Protein AF-A0A2S5KJU8-F1 (afdb_monomer_lite)

Secondary structure (DSSP, 8-state):
-----------TT----HHHHHHHHHHHT--HHHHHHHHHHS---TT-EEEEEEEEEETTEEEEEEEEEEETTTTEEGGGGSTTTT-GGGGT--HHHHHH-HHHHHHHHHHHHHHHHHHHHTS----SHHHHHHHHHTTT--SHHHHHHHHHHHHHHHHHHHHHHHHHHHT-

Foldseek 3Di:
DPPPPQPFDQDPVGDGPDDLLVVLCVVLVPDSLLLQLLLLLDPFAAQAWAFDWDWDDDPPDIDIDGPWTQAGSNRQTCCCCDPNHVNCVVVVDDRNCCRHPVSSVSSVLSVLQSVQLVVLVVPDDCPDPLVVLLSSLSSVPPPVVSSSVSSVSSVVSSVVVVVVSVVVVVVD

Organism: NCBI:txid2083153

pLDDT: mean 88.09, std 17.13, range [24.09, 98.44]

Radius of gyration: 17.27 Å; chains: 1; bounding box: 44×36×62 Å

Structure (mmCIF, N/CA/C/O backbone):
data_AF-A0A2S5KJU8-F1
#
_entry.id   AF-A0A2S5KJU8-F1
#
loop_
_atom_site.group_PDB
_atom_site.id
_atom_site.type_symbol
_atom_site.label_atom_id
_atom_site.label_alt_id
_atom_site.label_comp_id
_atom_site.label_asym_id
_atom_site.label_entity_id
_atom_site.label_seq_id
_atom_site.pdbx_PDB_ins_code
_atom_site.Cartn_x
_atom_site.Cartn_y
_atom_site.Cartn_z
_atom_site.occupancy
_atom_site.B_iso_or_equiv
_atom_site.auth_seq_id
_atom_site.auth_comp_id
_atom_site.auth_asym_id
_atom_site.auth_atom_id
_atom_site.pdbx_PDB_model_num
ATOM 1 N N . MET A 1 1 ? 4.448 -5.017 -30.722 1.00 31.69 1 MET A N 1
ATOM 2 C CA . MET A 1 1 ? 4.577 -5.705 -29.422 1.00 31.69 1 MET A CA 1
ATOM 3 C C . MET A 1 1 ? 5.987 -5.459 -28.935 1.00 31.69 1 MET A C 1
ATOM 5 O O . MET A 1 1 ? 6.912 -5.898 -29.599 1.00 31.69 1 MET A O 1
ATOM 9 N N . ILE A 1 2 ? 6.156 -4.658 -27.884 1.00 26.78 2 ILE A N 1
ATOM 10 C CA . ILE A 1 2 ? 7.454 -4.517 -27.220 1.00 26.78 2 ILE A CA 1
ATOM 11 C C . ILE A 1 2 ? 7.467 -5.603 -26.149 1.00 26.78 2 ILE A C 1
ATOM 13 O O . ILE A 1 2 ? 6.743 -5.489 -25.161 1.00 26.78 2 ILE A O 1
ATOM 17 N N . ASP A 1 3 ? 8.220 -6.674 -26.391 1.00 24.09 3 ASP A N 1
ATOM 18 C CA . ASP A 1 3 ? 8.529 -7.664 -25.363 1.00 24.09 3 ASP A CA 1
ATOM 19 C C . ASP A 1 3 ? 9.445 -6.999 -24.341 1.00 24.09 3 ASP A C 1
ATOM 21 O O . ASP A 1 3 ? 10.653 -6.853 -24.540 1.00 24.09 3 ASP A O 1
ATOM 25 N N . PHE A 1 4 ? 8.860 -6.562 -23.231 1.00 35.53 4 PHE A N 1
ATOM 26 C CA . PHE A 1 4 ? 9.638 -6.233 -22.054 1.00 35.53 4 PHE A CA 1
ATOM 27 C C . PHE A 1 4 ? 10.110 -7.543 -21.422 1.00 35.53 4 PHE A C 1
ATOM 29 O O . PHE A 1 4 ? 9.440 -8.127 -20.571 1.00 35.53 4 PHE A O 1
ATOM 36 N N . TYR A 1 5 ? 11.270 -8.020 -21.870 1.00 34.97 5 TYR A N 1
ATOM 37 C CA . TYR A 1 5 ? 11.972 -9.144 -21.262 1.00 34.97 5 TYR A CA 1
ATOM 38 C C . TYR A 1 5 ? 12.521 -8.704 -19.898 1.00 34.97 5 TYR A C 1
ATOM 40 O O . TYR A 1 5 ? 13.698 -8.370 -19.754 1.00 34.97 5 TYR A O 1
ATOM 48 N N . TYR A 1 6 ? 11.650 -8.639 -18.892 1.00 44.72 6 TYR A N 1
ATOM 49 C CA . TYR A 1 6 ? 12.055 -8.415 -17.513 1.00 44.72 6 TYR A CA 1
ATOM 50 C C . TYR A 1 6 ? 12.689 -9.713 -16.996 1.00 44.72 6 TYR A C 1
ATOM 52 O O . TYR A 1 6 ? 12.008 -10.739 -16.942 1.00 44.72 6 TYR A O 1
ATOM 60 N N . PRO A 1 7 ? 13.993 -9.724 -16.653 1.00 42.88 7 PRO A N 1
ATOM 61 C CA . PRO A 1 7 ? 14.603 -10.873 -15.997 1.00 42.88 7 PRO A CA 1
ATOM 62 C C . PRO A 1 7 ? 13.777 -11.194 -14.752 1.00 42.88 7 PRO A C 1
ATOM 64 O O . PRO A 1 7 ? 13.509 -10.274 -13.983 1.00 42.88 7 PRO A O 1
ATOM 67 N N . ALA A 1 8 ? 13.372 -12.459 -14.606 1.00 44.22 8 ALA A N 1
ATOM 68 C CA . ALA A 1 8 ? 12.554 -12.980 -13.513 1.00 44.22 8 ALA A CA 1
ATOM 69 C C . ALA A 1 8 ? 12.754 -12.196 -12.204 1.00 44.22 8 ALA A C 1
ATOM 71 O O . ALA A 1 8 ? 13.876 -12.041 -11.710 1.00 44.22 8 ALA A O 1
ATOM 72 N N . TYR A 1 9 ? 11.659 -11.630 -11.697 1.00 48.41 9 TYR A N 1
ATOM 73 C CA . TYR A 1 9 ? 11.649 -10.798 -10.502 1.00 48.41 9 TYR A CA 1
ATOM 74 C C . TYR A 1 9 ? 11.892 -11.677 -9.273 1.00 48.41 9 TYR A C 1
ATOM 76 O O . TYR A 1 9 ? 10.960 -12.159 -8.640 1.00 48.41 9 TYR A O 1
ATOM 84 N N . PHE A 1 10 ? 13.162 -11.912 -8.954 1.00 42.72 10 PHE A N 1
ATOM 85 C CA . PHE A 1 10 ? 13.557 -12.639 -7.755 1.00 42.72 10 PHE A CA 1
ATOM 86 C C . PHE A 1 10 ? 13.532 -11.706 -6.539 1.00 42.72 10 PHE A C 1
ATOM 88 O O . PHE A 1 10 ? 14.211 -10.673 -6.513 1.00 42.72 10 PHE A O 1
ATOM 95 N N . ASP A 1 11 ? 12.781 -12.086 -5.505 1.00 48.31 11 ASP A N 1
ATOM 96 C CA . ASP A 1 11 ? 13.007 -11.562 -4.161 1.00 48.31 11 ASP A CA 1
ATOM 97 C C . ASP A 1 11 ? 14.253 -12.218 -3.524 1.00 48.31 11 ASP A C 1
ATOM 99 O O . ASP A 1 11 ? 14.886 -13.113 -4.088 1.00 48.31 11 ASP A O 1
ATOM 103 N N . ASN A 1 12 ? 14.625 -11.769 -2.322 1.00 43.09 12 ASN A N 1
ATOM 104 C CA . ASN A 1 12 ? 15.751 -12.321 -1.555 1.00 43.09 12 ASN A CA 1
ATOM 105 C C . ASN A 1 12 ? 15.556 -13.798 -1.118 1.00 43.09 12 ASN A C 1
ATOM 107 O O . ASN A 1 12 ? 16.435 -14.332 -0.444 1.00 43.09 12 ASN A O 1
ATOM 111 N N . ALA A 1 13 ? 14.433 -14.437 -1.462 1.00 42.78 13 ALA A N 1
ATOM 112 C CA . ALA A 1 13 ? 14.087 -15.826 -1.166 1.00 42.78 13 ALA A CA 1
ATOM 113 C C . ALA A 1 13 ? 13.936 -16.704 -2.431 1.00 42.78 13 ALA A C 1
ATOM 115 O O . ALA A 1 13 ? 13.634 -17.889 -2.308 1.00 42.78 13 ALA A O 1
ATOM 116 N N . GLY A 1 14 ? 14.185 -16.173 -3.636 1.00 36.38 14 GLY A N 1
ATOM 117 C CA . GLY A 1 14 ? 14.294 -16.977 -4.860 1.00 36.38 14 GLY A CA 1
ATOM 118 C C . GLY A 1 14 ? 12.982 -17.573 -5.385 1.00 36.38 14 GLY A C 1
ATOM 119 O O . GLY A 1 14 ? 13.028 -18.575 -6.096 1.00 36.38 14 GLY A O 1
ATOM 120 N N . VAL A 1 15 ? 11.820 -16.988 -5.068 1.00 46.44 15 VAL A N 1
ATOM 121 C CA . VAL A 1 15 ? 10.521 -17.485 -5.565 1.00 46.44 15 VAL A CA 1
ATOM 122 C C . VAL A 1 15 ? 10.095 -16.732 -6.841 1.00 46.44 15 VAL A C 1
ATOM 124 O O . VAL A 1 15 ? 10.096 -15.501 -6.821 1.00 46.44 15 VAL A O 1
ATOM 127 N N . PRO A 1 16 ? 9.704 -17.418 -7.936 1.00 48.56 16 PRO A N 1
ATOM 128 C CA . PRO A 1 16 ? 9.252 -16.768 -9.169 1.00 48.56 16 PRO A CA 1
ATOM 129 C C . PRO A 1 16 ? 7.850 -16.146 -9.009 1.00 48.56 16 PRO A C 1
ATOM 131 O O . PRO A 1 16 ? 6.894 -16.829 -8.638 1.00 48.56 16 PRO A O 1
ATOM 134 N N . PHE A 1 17 ? 7.721 -14.854 -9.321 1.00 59.47 17 PHE A N 1
ATOM 135 C CA . PHE A 1 17 ? 6.493 -14.033 -9.278 1.00 59.47 17 PHE A CA 1
ATOM 136 C C . PHE A 1 17 ? 5.652 -14.112 -10.573 1.00 59.47 17 PHE A C 1
ATOM 138 O O . PHE A 1 17 ? 4.725 -13.332 -10.798 1.00 59.47 17 PHE A O 1
ATOM 145 N N . ASP A 1 18 ? 6.006 -15.027 -11.468 1.00 59.41 18 ASP A N 1
ATOM 146 C CA . ASP A 1 18 ? 6.049 -14.703 -12.893 1.00 59.41 18 ASP A CA 1
ATOM 147 C C . ASP A 1 18 ? 4.682 -14.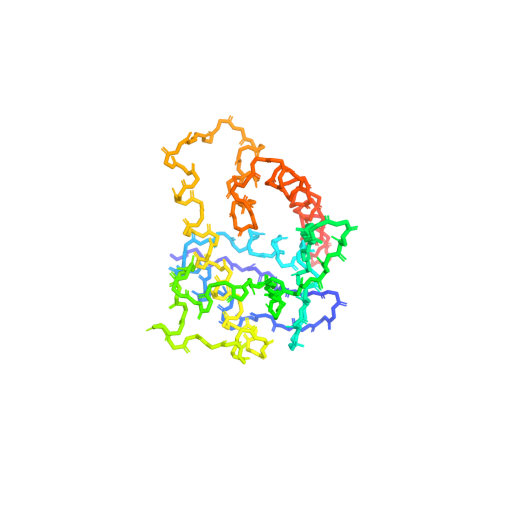696 -13.596 1.00 59.41 18 ASP A C 1
ATOM 149 O O . ASP A 1 18 ? 4.497 -13.961 -14.562 1.00 59.41 18 ASP A O 1
ATOM 153 N N . HIS A 1 19 ? 3.702 -15.476 -13.126 1.00 66.44 19 HIS A N 1
ATOM 154 C CA . HIS A 1 19 ? 2.476 -15.706 -13.901 1.00 66.44 19 HIS A CA 1
ATOM 155 C C . HIS A 1 19 ? 1.432 -14.596 -13.743 1.00 66.44 19 HIS A C 1
ATOM 157 O O . HIS A 1 19 ? 0.929 -14.093 -14.740 1.00 66.44 19 HIS A O 1
ATOM 163 N N . CYS A 1 20 ? 1.114 -14.156 -12.524 1.00 76.19 20 CYS A N 1
ATOM 164 C CA . CYS A 1 20 ? 0.100 -13.111 -12.356 1.00 76.19 20 CYS A CA 1
ATOM 165 C C . CYS A 1 20 ? 0.667 -11.694 -12.404 1.00 76.19 20 CYS A C 1
ATOM 167 O O . CYS A 1 20 ? -0.069 -10.758 -12.693 1.00 76.19 20 CYS A O 1
ATOM 169 N N . PHE A 1 21 ? 1.959 -11.503 -12.142 1.00 82.81 21 PHE A N 1
ATOM 170 C CA . PHE A 1 21 ? 2.533 -10.164 -12.058 1.00 82.81 21 PHE A CA 1
ATOM 171 C C . PHE A 1 21 ? 2.486 -9.417 -13.404 1.00 82.81 21 PHE A C 1
ATOM 173 O O . PHE A 1 21 ? 2.115 -8.241 -13.459 1.00 82.81 21 PHE A O 1
ATOM 180 N N . ALA A 1 22 ? 2.781 -10.113 -14.507 1.00 83.19 22 ALA A N 1
ATOM 181 C CA . ALA A 1 22 ? 2.664 -9.554 -15.854 1.00 83.19 22 ALA A CA 1
ATOM 182 C C . ALA A 1 22 ? 1.205 -9.217 -16.214 1.00 83.19 22 ALA A C 1
ATOM 184 O O . ALA A 1 22 ? 0.932 -8.167 -16.796 1.00 83.19 22 ALA A O 1
ATOM 185 N N . ASP A 1 23 ? 0.256 -10.067 -15.822 1.00 86.88 23 ASP A N 1
ATOM 186 C CA . ASP A 1 23 ? -1.162 -9.827 -16.087 1.00 86.88 23 ASP A CA 1
ATOM 187 C C . ASP A 1 23 ? -1.720 -8.679 -15.244 1.00 86.88 23 ASP A C 1
ATOM 189 O O . ASP A 1 23 ? -2.451 -7.843 -15.764 1.00 86.88 23 ASP A O 1
ATOM 193 N N . VAL A 1 24 ? -1.324 -8.572 -13.973 1.00 89.75 24 VAL A N 1
ATOM 194 C CA . VAL A 1 24 ? -1.716 -7.468 -13.086 1.00 89.75 24 VAL A CA 1
ATOM 195 C C . VAL A 1 24 ? -1.182 -6.135 -13.608 1.00 89.75 24 VAL A C 1
ATOM 197 O O . VAL A 1 24 ? -1.937 -5.171 -13.714 1.00 89.75 24 VAL A O 1
ATOM 200 N N . THR A 1 25 ? 0.105 -6.065 -13.955 1.00 89.06 25 THR A N 1
ATOM 201 C CA . THR A 1 25 ? 0.718 -4.822 -14.459 1.00 89.06 25 THR A CA 1
ATOM 202 C C . THR A 1 25 ? 0.089 -4.380 -15.774 1.00 89.06 25 THR A C 1
ATOM 204 O O . THR A 1 25 ? -0.195 -3.195 -15.940 1.00 89.06 25 THR A O 1
ATOM 207 N N . ARG A 1 26 ? -0.227 -5.327 -16.669 1.00 89.56 26 ARG A N 1
ATOM 208 C CA . ARG A 1 26 ? -0.971 -5.057 -17.905 1.00 89.56 26 ARG A CA 1
ATOM 209 C C . ARG A 1 26 ? -2.405 -4.606 -17.630 1.00 89.56 26 ARG A C 1
ATOM 211 O O . ARG A 1 26 ? -2.846 -3.632 -18.222 1.00 89.56 26 ARG A O 1
ATOM 218 N N . HIS A 1 27 ? -3.127 -5.298 -16.750 1.00 91.12 27 HIS A N 1
ATOM 219 C CA . HIS A 1 27 ? -4.539 -5.030 -16.476 1.00 91.12 27 HIS A CA 1
ATOM 220 C C . HIS A 1 27 ? -4.763 -3.668 -15.811 1.00 91.12 27 HIS A C 1
ATOM 222 O O . HIS A 1 27 ? -5.670 -2.940 -16.201 1.00 91.12 27 HIS A O 1
ATOM 228 N N . TYR A 1 28 ? -3.934 -3.313 -14.825 1.00 91.88 28 TYR A N 1
ATOM 229 C CA . TYR A 1 28 ? -4.041 -2.030 -14.124 1.00 91.88 28 TYR A CA 1
ATOM 230 C C . TYR A 1 28 ? -3.185 -0.922 -14.743 1.00 91.88 28 TYR A C 1
ATOM 232 O O . TYR A 1 28 ? -3.236 0.204 -14.253 1.00 91.88 28 TYR A O 1
ATOM 240 N N . GLU A 1 29 ? -2.425 -1.217 -15.801 1.00 94.06 29 GLU A N 1
ATOM 241 C CA . GLU A 1 29 ? -1.526 -0.280 -16.494 1.00 94.06 29 GLU A CA 1
ATOM 242 C C . GLU A 1 29 ? -0.508 0.380 -15.545 1.00 94.06 29 GLU A C 1
ATOM 244 O O . GLU A 1 29 ? -0.175 1.559 -15.661 1.00 94.06 29 GLU A O 1
ATOM 249 N N . ILE A 1 30 ? -0.012 -0.389 -14.574 1.00 91.44 30 ILE A N 1
ATOM 250 C CA . ILE A 1 30 ? 0.974 0.075 -13.596 1.00 91.44 30 ILE A CA 1
ATOM 251 C C . ILE A 1 30 ? 2.349 -0.440 -13.995 1.00 91.44 30 ILE A C 1
ATOM 253 O O . ILE A 1 30 ? 2.531 -1.634 -14.237 1.00 91.44 30 ILE A O 1
ATOM 257 N N . ASN A 1 31 ? 3.338 0.459 -13.998 1.00 90.75 31 ASN A N 1
ATOM 258 C CA . ASN A 1 31 ? 4.731 0.076 -14.195 1.00 90.75 31 ASN A CA 1
ATOM 259 C C . ASN A 1 31 ? 5.131 -0.981 -13.139 1.00 90.75 31 ASN A C 1
ATOM 261 O O . ASN A 1 31 ? 4.978 -0.718 -11.941 1.00 90.75 31 ASN A O 1
ATOM 265 N N . PRO A 1 32 ? 5.663 -2.148 -13.544 1.00 89.62 32 PRO A N 1
ATOM 266 C CA . PRO A 1 32 ? 6.027 -3.226 -12.624 1.00 89.62 32 PRO A CA 1
ATOM 267 C C . PRO A 1 32 ? 6.938 -2.778 -11.474 1.00 89.62 32 PRO A C 1
ATOM 269 O O . PRO A 1 32 ? 6.791 -3.243 -10.343 1.00 89.62 32 PRO A O 1
ATOM 272 N N . GLU A 1 33 ? 7.840 -1.829 -11.720 1.00 91.50 33 GLU A N 1
ATOM 273 C CA . GLU A 1 33 ? 8.749 -1.309 -10.699 1.00 91.50 33 GLU A CA 1
ATOM 274 C C . GLU A 1 33 ? 8.014 -0.600 -9.557 1.00 91.50 33 GLU A C 1
ATOM 276 O O . GLU A 1 33 ? 8.485 -0.630 -8.421 1.00 91.50 33 GLU A O 1
ATOM 281 N N . VAL A 1 34 ? 6.841 -0.011 -9.818 1.00 94.50 34 VAL A N 1
ATOM 282 C CA . VAL A 1 34 ? 6.005 0.611 -8.779 1.00 94.50 34 VAL A CA 1
ATOM 283 C C . VAL A 1 34 ? 5.494 -0.450 -7.814 1.00 94.50 34 VAL A C 1
ATOM 285 O O . VAL A 1 34 ? 5.659 -0.303 -6.604 1.00 94.50 34 VAL A O 1
ATOM 288 N N . ILE A 1 35 ? 4.929 -1.543 -8.336 1.00 92.62 35 ILE A N 1
ATOM 289 C CA . ILE A 1 35 ? 4.406 -2.627 -7.498 1.00 92.62 35 ILE A CA 1
ATOM 290 C C . ILE A 1 35 ? 5.549 -3.258 -6.702 1.00 92.62 35 ILE A C 1
ATOM 292 O O . ILE A 1 35 ? 5.424 -3.429 -5.495 1.00 92.62 35 ILE A O 1
ATOM 296 N N . LEU A 1 36 ? 6.692 -3.535 -7.332 1.00 91.25 36 LEU A N 1
ATOM 297 C CA . LEU A 1 36 ? 7.854 -4.100 -6.636 1.00 91.25 36 LEU A CA 1
ATOM 298 C C . LEU A 1 36 ? 8.383 -3.171 -5.552 1.00 91.25 36 LEU A C 1
ATOM 300 O O . LEU A 1 36 ? 8.732 -3.629 -4.471 1.00 91.25 36 LEU A O 1
ATOM 304 N N . THR A 1 37 ? 8.412 -1.868 -5.811 1.00 94.12 37 THR A N 1
ATOM 305 C CA . THR A 1 37 ? 8.828 -0.874 -4.819 1.00 94.12 37 THR A CA 1
ATOM 306 C C . THR A 1 37 ? 7.891 -0.866 -3.620 1.00 94.12 37 THR A C 1
ATOM 308 O O . THR A 1 37 ? 8.367 -0.826 -2.483 1.00 94.12 37 THR A O 1
ATOM 311 N N . VAL A 1 38 ? 6.576 -0.945 -3.849 1.00 95.12 38 VAL A N 1
ATOM 312 C CA . VAL A 1 38 ? 5.588 -1.090 -2.773 1.00 95.12 38 VAL A CA 1
ATOM 313 C C . VAL A 1 38 ? 5.826 -2.396 -2.023 1.00 95.12 38 VAL A C 1
ATOM 315 O O . VAL A 1 38 ? 6.033 -2.353 -0.820 1.00 95.12 38 VAL A O 1
ATOM 318 N N . LEU A 1 39 ? 5.929 -3.536 -2.708 1.00 92.31 39 LEU A N 1
ATOM 319 C CA . LEU A 1 39 ? 6.176 -4.839 -2.076 1.00 92.31 39 LEU A CA 1
ATOM 320 C C . LEU A 1 39 ? 7.511 -4.922 -1.321 1.00 92.31 39 LEU A C 1
ATOM 322 O O . LEU A 1 39 ? 7.609 -5.679 -0.368 1.00 92.31 39 LEU A O 1
ATOM 326 N N . MET A 1 40 ? 8.540 -4.179 -1.734 1.00 92.56 40 MET A N 1
ATOM 327 C CA . MET A 1 40 ? 9.811 -4.071 -1.004 1.00 92.56 40 MET A CA 1
ATOM 328 C C . MET A 1 40 ? 9.715 -3.138 0.206 1.00 92.56 40 MET A C 1
ATOM 330 O O . MET A 1 40 ? 10.494 -3.266 1.150 1.00 92.56 40 MET A O 1
ATOM 334 N N . THR A 1 41 ? 8.811 -2.161 0.149 1.00 95.19 41 THR A N 1
ATOM 335 C CA . THR A 1 41 ? 8.567 -1.203 1.233 1.00 95.19 41 THR A CA 1
ATOM 336 C C . THR A 1 41 ? 7.675 -1.806 2.305 1.00 95.19 41 THR A C 1
ATOM 338 O O . THR A 1 41 ? 7.897 -1.567 3.497 1.00 95.19 41 THR A O 1
ATOM 341 N N . GLU A 1 42 ? 6.686 -2.582 1.874 1.00 90.44 42 GLU A N 1
ATOM 342 C CA . GLU A 1 42 ? 5.870 -3.432 2.719 1.00 90.44 42 GLU A CA 1
ATOM 343 C C . GLU A 1 42 ? 6.692 -4.636 3.187 1.00 90.44 42 GLU A C 1
ATOM 345 O O . GLU A 1 42 ? 7.404 -5.272 2.422 1.00 90.44 42 GLU A O 1
ATOM 350 N N . SER A 1 43 ? 6.606 -4.973 4.469 1.00 85.81 43 SER A N 1
ATOM 351 C CA . SER A 1 43 ? 7.286 -6.146 5.037 1.00 85.81 43 SER A CA 1
ATOM 352 C C . SER A 1 43 ? 6.339 -7.345 5.147 1.00 85.81 43 SER A C 1
ATOM 354 O O . SER A 1 43 ? 6.409 -8.115 6.107 1.00 85.81 43 SER A O 1
ATOM 356 N N . GLY A 1 44 ? 5.383 -7.446 4.221 1.00 89.75 44 GLY A N 1
ATOM 357 C CA . GLY A 1 44 ? 4.353 -8.476 4.228 1.00 89.75 44 GLY A CA 1
ATOM 358 C C . GLY A 1 44 ? 4.870 -9.839 3.777 1.00 89.75 44 GLY A C 1
ATOM 359 O O . GLY A 1 44 ? 5.881 -9.960 3.089 1.00 89.75 44 GLY A O 1
ATOM 360 N N . TYR A 1 45 ? 4.138 -10.884 4.147 1.00 90.56 45 TYR A N 1
ATOM 361 C CA . TYR A 1 45 ? 4.425 -12.267 3.769 1.00 90.56 45 TYR A CA 1
ATOM 362 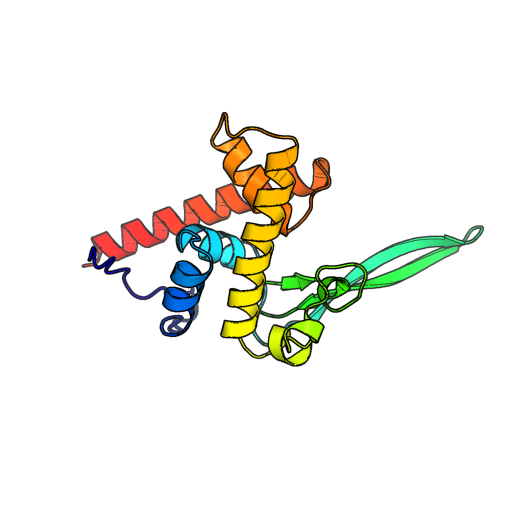C C . TYR A 1 45 ? 3.114 -13.056 3.604 1.00 90.56 45 TYR A C 1
ATOM 364 O O . TYR A 1 45 ? 2.077 -12.624 4.127 1.00 90.56 45 TYR A O 1
ATOM 372 N N . PRO A 1 46 ? 3.119 -14.202 2.896 1.00 90.38 46 PRO A N 1
ATOM 373 C CA . PRO A 1 46 ? 1.943 -15.061 2.791 1.00 90.38 46 PRO A CA 1
ATOM 374 C C . PRO A 1 46 ? 1.408 -15.449 4.174 1.00 90.38 46 PRO A C 1
ATOM 376 O O . PRO A 1 46 ? 2.136 -15.933 5.036 1.00 90.38 46 PRO A O 1
ATOM 379 N N . GLY A 1 47 ? 0.125 -15.1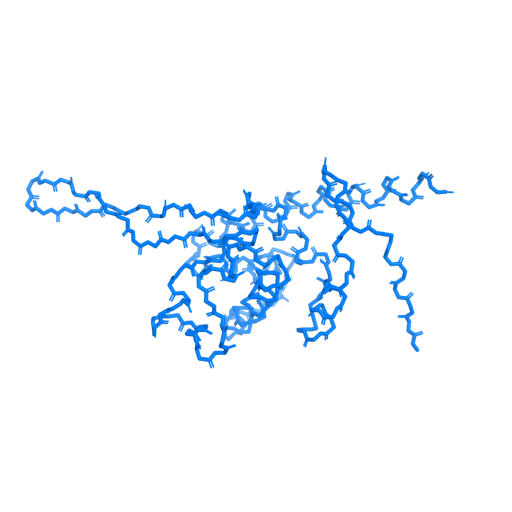96 4.404 1.00 92.62 47 GLY A N 1
ATOM 380 C CA . GLY A 1 47 ? -0.551 -15.424 5.676 1.00 92.62 47 GLY A CA 1
ATOM 381 C C . GLY A 1 47 ? -0.493 -14.256 6.659 1.00 92.62 47 GLY A C 1
ATOM 382 O O . GLY A 1 47 ? -1.197 -14.311 7.674 1.00 92.62 47 GLY A O 1
ATOM 383 N N . ALA A 1 48 ? 0.269 -13.192 6.379 1.00 95.94 48 ALA A N 1
ATOM 384 C CA . ALA A 1 48 ? 0.423 -12.057 7.287 1.00 95.94 48 ALA A CA 1
ATOM 385 C C . ALA A 1 48 ? -0.930 -11.442 7.678 1.00 95.94 48 ALA A C 1
ATOM 387 O O . ALA A 1 48 ? -1.811 -11.241 6.841 1.00 95.94 48 ALA A O 1
ATOM 388 N N . LYS A 1 49 ? -1.083 -11.150 8.971 1.00 97.69 49 LYS A N 1
ATOM 389 C CA . LYS A 1 49 ? -2.213 -10.417 9.554 1.00 97.69 49 LYS A CA 1
ATOM 390 C C . LYS A 1 49 ? -1.682 -9.551 10.689 1.00 97.69 49 LYS A C 1
ATOM 392 O O . LYS A 1 49 ? -1.640 -9.976 11.843 1.00 97.69 49 LYS A O 1
ATOM 397 N N . VAL A 1 50 ? -1.215 -8.359 10.342 1.00 97.12 50 VAL A N 1
ATOM 398 C CA . VAL A 1 50 ? -0.517 -7.464 11.271 1.00 97.12 50 VAL A CA 1
ATOM 399 C C . VAL A 1 50 ? -1.525 -6.491 11.887 1.00 97.12 50 VAL A C 1
ATOM 401 O O . VAL A 1 50 ? -2.208 -5.792 11.146 1.00 97.12 50 VAL A O 1
ATOM 404 N N . PRO A 1 51 ? -1.696 -6.444 13.221 1.00 97.12 51 PRO A N 1
ATOM 405 C CA . PRO A 1 51 ? -2.707 -5.596 13.843 1.00 97.12 51 PRO A CA 1
ATOM 406 C C . PRO A 1 51 ? -2.281 -4.124 13.890 1.00 97.12 51 PRO A C 1
ATOM 408 O O . PRO A 1 51 ? -1.278 -3.777 14.514 1.00 97.12 51 PRO A O 1
ATOM 411 N N . ASN A 1 52 ? -3.132 -3.244 13.371 1.00 94.19 52 ASN A N 1
ATOM 412 C CA . ASN A 1 52 ? -3.015 -1.799 13.530 1.00 94.19 52 ASN A CA 1
ATOM 413 C C . ASN A 1 52 ? -3.767 -1.343 14.777 1.00 94.19 52 ASN A C 1
ATOM 415 O O . ASN A 1 52 ? -4.999 -1.245 14.789 1.00 94.19 52 ASN A O 1
ATOM 419 N N . LYS A 1 53 ? -3.022 -1.075 15.851 1.00 96.06 53 LYS A N 1
ATOM 420 C CA . LYS A 1 53 ? -3.580 -0.659 17.143 1.00 96.06 53 LYS A CA 1
ATOM 421 C C . LYS A 1 53 ? -3.765 0.856 17.204 1.00 96.06 53 LYS A C 1
ATOM 423 O O . LYS A 1 53 ? -2.928 1.614 16.723 1.00 96.06 53 LYS A O 1
ATOM 428 N N . ARG A 1 54 ? -4.850 1.299 17.835 1.00 94.50 54 ARG A N 1
ATOM 429 C CA . ARG A 1 54 ? -5.098 2.707 18.172 1.00 94.50 54 ARG A CA 1
ATOM 430 C C . ARG A 1 54 ? -5.367 2.843 19.658 1.00 94.50 54 ARG A C 1
ATOM 432 O O . ARG A 1 54 ? -5.792 1.889 20.309 1.00 94.50 54 ARG A O 1
ATOM 439 N N . THR A 1 55 ? -5.132 4.041 20.175 1.00 96.06 55 THR A N 1
ATOM 440 C CA . THR A 1 55 ? -5.459 4.400 21.550 1.00 96.06 55 THR A CA 1
ATOM 441 C C . THR A 1 55 ? -6.550 5.460 21.574 1.00 96.06 55 THR A C 1
ATOM 443 O O . THR A 1 55 ? -6.648 6.298 20.676 1.00 96.06 55 THR A O 1
ATOM 446 N N . ARG A 1 56 ? -7.399 5.417 22.597 1.00 95.50 56 ARG A N 1
ATOM 447 C CA . ARG A 1 56 ? -8.334 6.499 22.923 1.00 95.50 56 ARG A CA 1
ATOM 448 C C . ARG A 1 56 ? -8.368 6.719 24.431 1.00 95.50 56 ARG A C 1
ATOM 450 O O . ARG A 1 56 ? -8.021 5.816 25.194 1.00 95.50 56 ARG A O 1
ATOM 457 N N . LYS A 1 57 ? -8.786 7.910 24.849 1.00 97.25 57 LYS A N 1
ATOM 458 C CA . LYS A 1 57 ? -9.056 8.219 26.256 1.00 97.25 57 LYS A CA 1
ATOM 459 C C . LYS A 1 57 ? -10.515 7.916 26.583 1.00 97.25 57 LYS A C 1
ATOM 461 O O . LYS A 1 57 ? -11.395 8.255 25.798 1.00 97.25 57 LYS A O 1
ATOM 466 N N . GLU A 1 58 ? -10.749 7.298 27.732 1.00 95.31 58 GLU A N 1
ATOM 467 C CA . GLU A 1 58 ? -12.079 7.084 28.307 1.00 95.31 58 GLU A CA 1
ATOM 468 C C . GLU A 1 58 ? -11.998 7.489 29.787 1.00 95.31 58 GLU A C 1
ATOM 470 O O . GLU A 1 58 ? -11.424 6.784 30.617 1.00 95.31 58 GLU A O 1
ATOM 475 N N . GLY A 1 59 ? -12.417 8.726 30.086 1.00 94.19 59 GLY A N 1
ATOM 476 C CA . GLY A 1 59 ? -12.078 9.395 31.347 1.00 94.19 59 GLY A CA 1
ATOM 477 C C . GLY A 1 59 ? -10.559 9.503 31.542 1.00 94.19 59 GLY A C 1
ATOM 478 O O . GLY A 1 59 ? -9.836 9.955 30.652 1.00 94.19 59 GLY A O 1
ATOM 479 N N . ASN A 1 60 ? -10.065 9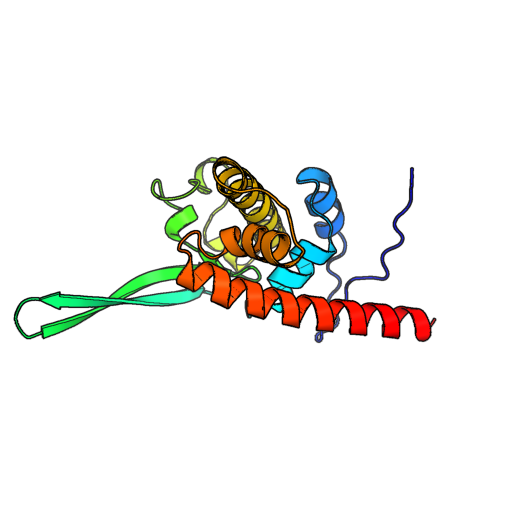.035 32.691 1.00 95.75 60 ASN A N 1
ATOM 480 C CA . ASN A 1 60 ? -8.630 8.998 33.006 1.00 95.75 60 ASN A CA 1
ATOM 481 C C . ASN A 1 60 ? -7.908 7.753 32.452 1.00 95.75 60 ASN A C 1
ATOM 483 O O . ASN A 1 60 ? -6.695 7.618 32.622 1.00 95.75 60 ASN A O 1
ATOM 487 N N . GLN A 1 61 ? -8.617 6.842 31.780 1.00 95.44 61 GLN A N 1
ATOM 488 C CA . GLN A 1 61 ? -8.045 5.605 31.252 1.00 95.44 61 GLN A CA 1
ATOM 489 C C . GLN A 1 61 ? -7.577 5.771 29.802 1.00 95.44 61 GLN A C 1
ATOM 491 O O . GLN A 1 61 ? -8.158 6.519 29.014 1.00 95.44 61 GLN A O 1
ATOM 496 N N . TH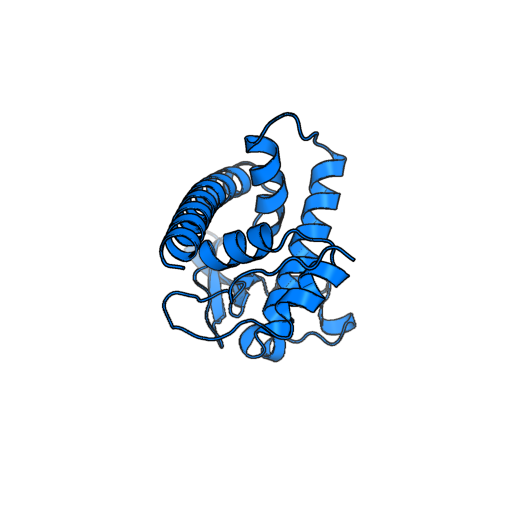R A 1 62 ? -6.513 5.050 29.440 1.00 97.50 62 THR A N 1
ATOM 497 C CA . THR A 1 62 ? -6.076 4.897 28.046 1.00 97.50 62 THR A CA 1
ATOM 498 C C . THR A 1 62 ? -6.435 3.495 27.588 1.00 97.50 62 THR A C 1
ATOM 500 O O . THR A 1 62 ? -5.929 2.524 28.144 1.00 97.50 62 THR A O 1
ATOM 503 N N . ILE A 1 63 ? -7.282 3.390 26.569 1.00 96.81 63 ILE A N 1
ATOM 504 C CA . ILE A 1 63 ? -7.709 2.110 26.005 1.00 96.81 63 ILE A CA 1
ATOM 505 C C . ILE A 1 63 ? -6.991 1.902 24.682 1.00 96.81 63 ILE A C 1
ATOM 507 O O . ILE A 1 63 ? -7.074 2.751 23.795 1.00 96.81 63 ILE A O 1
ATOM 511 N N . THR A 1 64 ? -6.332 0.754 24.544 1.00 97.25 64 THR A N 1
ATOM 512 C CA . THR A 1 64 ? -5.730 0.297 23.289 1.00 97.25 64 THR A CA 1
ATOM 513 C C . THR A 1 64 ? -6.628 -0.759 22.661 1.00 97.25 64 THR A C 1
ATOM 515 O O . THR A 1 64 ? -6.966 -1.744 23.311 1.00 97.25 64 THR A O 1
ATOM 518 N N . TYR A 1 65 ? -6.980 -0.588 21.392 1.00 95.50 65 TYR A N 1
ATOM 519 C CA . TYR A 1 65 ? -7.790 -1.544 20.638 1.00 95.50 65 TYR A CA 1
ATOM 520 C C . TYR A 1 65 ? -7.206 -1.760 19.242 1.00 95.50 65 TYR A C 1
ATOM 522 O O . TYR A 1 65 ? -6.471 -0.919 18.720 1.00 95.50 65 TYR A O 1
ATOM 530 N N . VAL A 1 66 ? -7.515 -2.904 18.631 1.00 96.75 66 VAL A N 1
ATOM 531 C CA . VAL A 1 66 ? -7.148 -3.171 17.235 1.00 96.75 66 VAL A CA 1
ATOM 532 C C . VAL A 1 66 ? -8.168 -2.485 16.334 1.00 96.75 66 VAL A C 1
ATOM 534 O O . VAL A 1 66 ? -9.357 -2.778 16.408 1.00 96.75 66 VAL A O 1
ATOM 537 N N . ALA A 1 67 ? -7.711 -1.545 15.512 1.00 95.00 67 ALA A N 1
ATOM 538 C CA . ALA A 1 67 ? -8.570 -0.770 14.622 1.00 95.00 67 ALA A CA 1
ATOM 539 C C . ALA A 1 67 ? -8.721 -1.418 13.238 1.00 95.00 67 ALA A C 1
ATOM 541 O O . ALA A 1 67 ? -9.764 -1.283 12.607 1.00 95.00 67 ALA A O 1
ATOM 542 N N . SER A 1 68 ? -7.673 -2.085 12.752 1.00 96.69 68 SER A N 1
ATOM 543 C CA . SER A 1 68 ? -7.648 -2.802 11.469 1.00 96.69 68 SER A CA 1
ATOM 544 C C . SER A 1 68 ? -6.475 -3.786 11.441 1.00 96.69 68 SER A C 1
ATOM 546 O O . SER A 1 68 ? -5.707 -3.857 12.403 1.00 96.69 68 SER A O 1
ATOM 548 N N . TYR A 1 69 ? -6.329 -4.528 10.347 1.00 98.00 69 TYR A N 1
ATOM 549 C CA . TYR A 1 69 ? -5.189 -5.403 10.093 1.00 98.00 69 TYR A CA 1
ATOM 550 C C . TYR A 1 69 ? -4.595 -5.128 8.717 1.00 98.00 69 TYR A C 1
ATOM 552 O O . TYR A 1 69 ? -5.356 -4.903 7.785 1.00 98.00 69 TYR A O 1
ATOM 560 N N . ASP A 1 70 ? -3.280 -5.233 8.576 1.00 97.44 70 ASP A N 1
ATOM 561 C CA . ASP A 1 70 ? -2.618 -5.278 7.274 1.00 97.44 70 ASP A CA 1
ATOM 562 C C . ASP A 1 70 ? -2.393 -6.735 6.858 1.00 97.44 70 ASP A C 1
ATOM 564 O O . ASP A 1 70 ? -1.906 -7.565 7.639 1.00 97.44 70 ASP A O 1
ATOM 568 N N . LEU A 1 71 ? -2.838 -7.067 5.646 1.00 97.94 71 LEU A N 1
ATOM 569 C CA . LEU A 1 71 ? -3.053 -8.440 5.198 1.00 97.94 71 LEU A CA 1
ATOM 570 C C . LEU A 1 71 ? -2.101 -8.826 4.066 1.00 97.94 71 LEU A C 1
ATOM 572 O O . LEU A 1 71 ? -1.961 -8.100 3.080 1.00 97.94 71 LEU A O 1
ATOM 576 N N . GLY A 1 72 ? -1.510 -10.013 4.191 1.00 95.31 72 GLY A N 1
ATOM 577 C CA . GLY A 1 72 ? -0.736 -10.655 3.131 1.00 95.31 72 GLY A CA 1
ATOM 578 C C . GLY A 1 72 ? 0.523 -9.900 2.717 1.00 95.31 72 GLY A C 1
ATOM 579 O O . GLY A 1 72 ? 1.042 -9.046 3.442 1.00 95.31 72 GLY A O 1
ATOM 580 N N . ARG A 1 73 ? 1.032 -10.234 1.532 1.00 92.31 73 ARG A N 1
ATOM 581 C CA . ARG A 1 73 ? 2.319 -9.738 1.039 1.00 92.31 73 ARG A CA 1
ATOM 582 C C . ARG A 1 73 ? 2.331 -8.230 0.800 1.00 92.31 73 ARG A C 1
ATOM 584 O O . ARG A 1 73 ? 3.294 -7.566 1.162 1.00 92.31 73 ARG A O 1
ATOM 591 N N . ALA A 1 74 ? 1.248 -7.690 0.252 1.00 94.00 74 ALA A N 1
ATOM 592 C CA . ALA A 1 74 ? 1.126 -6.259 -0.012 1.00 94.00 74 ALA A CA 1
ATOM 593 C C . ALA A 1 74 ? 0.595 -5.447 1.182 1.00 94.00 74 ALA A C 1
ATOM 595 O O . ALA A 1 74 ? 0.384 -4.247 1.039 1.00 94.00 74 ALA A O 1
ATOM 596 N N . GLN A 1 75 ? 0.361 -6.082 2.340 1.00 96.69 75 GLN A N 1
ATOM 597 C CA . GLN A 1 75 ? -0.115 -5.406 3.554 1.00 96.69 75 GLN A CA 1
ATOM 598 C C . GLN A 1 75 ? -1.408 -4.597 3.316 1.00 96.69 75 GLN A C 1
ATOM 600 O O . GLN A 1 75 ? -1.575 -3.484 3.805 1.00 96.69 75 GLN A O 1
ATOM 605 N N . ILE A 1 76 ? -2.357 -5.172 2.568 1.00 97.44 76 ILE A N 1
ATOM 606 C CA . ILE A 1 76 ? -3.639 -4.523 2.261 1.00 97.44 76 ILE A CA 1
ATOM 607 C C . ILE A 1 76 ? -4.443 -4.364 3.547 1.00 97.44 76 ILE A C 1
ATOM 609 O O . ILE A 1 76 ? -4.709 -5.345 4.247 1.00 97.44 76 ILE A O 1
ATOM 613 N N . ASN A 1 77 ? -4.874 -3.142 3.845 1.00 97.44 77 ASN A N 1
ATOM 614 C CA . ASN A 1 77 ? -5.599 -2.878 5.077 1.00 97.44 77 ASN A CA 1
ATOM 615 C C . ASN A 1 77 ? -7.019 -3.477 5.061 1.00 97.44 77 ASN A C 1
ATOM 617 O O . ASN A 1 77 ? -7.787 -3.322 4.108 1.00 97.44 77 ASN A O 1
ATOM 621 N N . SER A 1 78 ? -7.420 -4.104 6.165 1.00 97.94 78 SER A N 1
ATOM 622 C CA . SER A 1 78 ? -8.709 -4.782 6.316 1.00 97.94 78 SER A CA 1
ATOM 623 C C . SER A 1 78 ? -9.917 -3.841 6.247 1.00 97.94 78 SER A C 1
ATOM 625 O O . SER A 1 78 ? -11.034 -4.314 6.065 1.00 97.94 78 SER A O 1
ATOM 627 N N . VAL A 1 79 ? -9.739 -2.517 6.359 1.00 96.94 79 VAL A N 1
ATOM 628 C CA . VAL A 1 79 ? -10.817 -1.537 6.116 1.00 96.94 79 VAL A CA 1
ATOM 629 C C . VAL A 1 79 ? -11.404 -1.697 4.713 1.00 96.94 79 VAL A C 1
ATOM 631 O O . VAL A 1 79 ? -12.616 -1.545 4.542 1.00 96.94 79 VAL A O 1
ATOM 634 N N . HIS A 1 80 ? -10.586 -2.080 3.729 1.00 97.25 80 HIS A N 1
ATOM 635 C CA . HIS A 1 80 ? -11.022 -2.322 2.354 1.00 97.25 80 HIS A CA 1
ATOM 636 C C . HIS A 1 80 ? -11.920 -3.554 2.195 1.00 97.25 80 HIS A C 1
ATOM 638 O O . HIS A 1 80 ? -12.587 -3.680 1.172 1.00 97.25 80 HIS A O 1
ATOM 644 N N . LEU A 1 81 ? -12.013 -4.415 3.215 1.00 97.69 81 LEU A N 1
ATOM 645 C CA . LEU A 1 81 ? -12.980 -5.516 3.274 1.00 97.69 81 LEU A CA 1
ATOM 646 C C . LEU A 1 81 ? -14.357 -5.088 3.807 1.00 97.69 81 LEU A C 1
ATOM 648 O O . LEU A 1 81 ? -15.240 -5.921 3.981 1.00 97.69 81 LEU A O 1
ATOM 652 N N . THR A 1 82 ? -14.539 -3.802 4.103 1.00 96.31 82 THR A N 1
ATOM 653 C CA . THR A 1 82 ? -15.777 -3.249 4.659 1.00 96.31 82 THR A CA 1
ATOM 654 C C . THR A 1 82 ? -16.324 -2.145 3.760 1.00 96.31 82 THR A C 1
ATOM 656 O O . THR A 1 82 ? -15.617 -1.623 2.894 1.00 96.31 82 THR A O 1
ATOM 659 N N . SER A 1 83 ? -17.554 -1.706 4.030 1.00 93.50 83 SER A N 1
ATOM 660 C CA . SER A 1 83 ? -18.172 -0.555 3.359 1.00 93.50 83 SER A CA 1
ATOM 661 C C . SER A 1 83 ? -17.460 0.782 3.606 1.00 93.50 83 SER A C 1
ATOM 663 O O . SER A 1 83 ? -17.771 1.760 2.937 1.00 93.50 83 SER A O 1
ATOM 665 N N . LYS A 1 84 ? -16.511 0.852 4.554 1.00 92.38 84 LYS A N 1
ATOM 666 C CA . LYS A 1 84 ? -15.699 2.057 4.804 1.00 92.38 84 LYS A CA 1
ATOM 667 C C . LYS A 1 84 ? -14.532 2.213 3.826 1.00 92.38 84 LYS A C 1
ATOM 669 O O . LYS A 1 84 ? -13.938 3.285 3.777 1.00 92.38 84 LYS A O 1
ATOM 674 N N . GLY A 1 85 ? -14.162 1.144 3.124 1.00 92.19 85 GLY A N 1
ATOM 675 C CA . GLY A 1 85 ? -13.125 1.160 2.099 1.00 92.19 85 GLY A CA 1
ATOM 676 C C . GLY A 1 85 ? -13.712 0.923 0.710 1.00 92.19 85 GLY A C 1
ATOM 677 O O . GLY A 1 85 ? -14.831 1.329 0.421 1.00 92.19 85 GLY A O 1
ATOM 678 N N . VAL A 1 86 ? -12.961 0.227 -0.144 1.00 93.69 86 VAL A N 1
ATOM 679 C CA . VAL A 1 86 ? -13.372 -0.080 -1.531 1.00 93.69 86 VAL A CA 1
ATOM 680 C C . VAL A 1 86 ? -14.319 -1.280 -1.632 1.00 93.69 86 VAL A C 1
ATOM 682 O O . VAL A 1 86 ? -14.767 -1.621 -2.720 1.00 93.69 86 VAL A O 1
ATOM 685 N N . ASN A 1 87 ? -14.625 -1.917 -0.498 1.00 95.62 87 ASN A N 1
ATOM 686 C CA . ASN A 1 87 ? -15.536 -3.049 -0.385 1.00 95.62 87 ASN A CA 1
ATOM 687 C C . ASN A 1 87 ? -15.167 -4.248 -1.280 1.00 95.62 87 ASN A C 1
ATOM 689 O O . ASN A 1 87 ? -15.978 -4.766 -2.047 1.00 95.62 87 ASN A O 1
ATOM 693 N N . PHE A 1 88 ? -13.932 -4.727 -1.132 1.00 96.31 88 PHE A N 1
ATOM 694 C CA . PHE A 1 88 ? -13.381 -5.886 -1.838 1.00 96.31 88 PHE A CA 1
ATOM 695 C C . PHE A 1 88 ? -14.271 -7.144 -1.897 1.00 96.31 88 PHE A C 1
ATOM 697 O O . PHE A 1 88 ? -14.255 -7.809 -2.938 1.00 96.31 88 PHE A O 1
ATOM 704 N N . PRO A 1 89 ? -15.084 -7.475 -0.872 1.00 96.81 89 PRO A N 1
ATOM 705 C CA . PRO A 1 89 ? -15.997 -8.609 -0.948 1.00 96.81 89 PRO A CA 1
ATOM 706 C C . PRO A 1 89 ? -16.981 -8.547 -2.121 1.00 96.81 89 PRO A C 1
ATOM 708 O O . PRO A 1 89 ? -17.331 -9.599 -2.650 1.00 96.81 89 PRO A O 1
ATOM 711 N N . GLN A 1 90 ? -17.373 -7.352 -2.587 1.00 94.31 90 GLN A N 1
ATOM 712 C CA . GLN A 1 90 ? -18.234 -7.205 -3.772 1.00 94.31 90 GLN A CA 1
ATOM 713 C C . GLN A 1 90 ? -17.570 -7.710 -5.062 1.00 94.31 90 GLN A C 1
ATOM 715 O O . GLN A 1 90 ? -18.265 -8.096 -5.996 1.00 94.31 90 GLN A O 1
ATOM 720 N N . TYR A 1 91 ? -16.239 -7.776 -5.087 1.00 92.94 91 TYR A N 1
ATOM 721 C CA . TYR A 1 91 ? -15.441 -8.304 -6.195 1.00 92.94 91 TYR A CA 1
ATOM 722 C C . TYR A 1 91 ? -14.935 -9.731 -5.922 1.00 92.94 91 TYR A C 1
ATOM 724 O O . TYR A 1 91 ? -14.018 -10.215 -6.582 1.00 92.94 91 TYR A O 1
ATOM 732 N N . GLY A 1 92 ? -15.486 -10.415 -4.912 1.00 94.88 92 GLY A N 1
ATOM 733 C CA . GLY A 1 92 ? -15.090 -11.778 -4.547 1.00 94.88 92 GLY A CA 1
ATOM 734 C C . GLY A 1 92 ? -13.719 -11.886 -3.865 1.00 94.88 92 GLY A C 1
ATOM 735 O O . GLY A 1 92 ? -13.177 -12.994 -3.753 1.00 94.88 92 GLY A O 1
ATOM 736 N N . VAL A 1 93 ? -13.151 -10.767 -3.400 1.00 96.56 93 VAL A N 1
ATOM 737 C CA . VAL A 1 93 ? -11.887 -10.716 -2.654 1.00 96.56 93 VAL A CA 1
ATOM 738 C C . VAL A 1 93 ? -12.183 -10.768 -1.152 1.00 96.56 93 VAL A C 1
ATOM 740 O O . VAL A 1 93 ? -12.866 -9.906 -0.603 1.00 96.56 93 VAL A O 1
ATOM 743 N N . THR A 1 94 ? -11.667 -11.798 -0.480 1.00 97.75 94 THR A N 1
ATOM 744 C CA . THR A 1 94 ? -11.872 -12.054 0.956 1.00 97.75 94 THR A CA 1
ATOM 745 C C . THR A 1 94 ? -10.583 -11.836 1.750 1.00 97.75 94 THR A C 1
ATOM 747 O O . THR A 1 94 ? -9.495 -11.795 1.171 1.00 97.75 94 THR A O 1
ATOM 750 N N . GLU A 1 95 ? -10.681 -11.745 3.084 1.00 98.19 95 GLU A N 1
ATOM 751 C CA . GLU A 1 95 ? -9.499 -11.677 3.962 1.00 98.19 95 GLU A CA 1
ATOM 752 C C . GLU A 1 95 ? -8.538 -12.842 3.699 1.00 98.19 95 GLU A C 1
ATOM 754 O O . GLU A 1 95 ? -7.339 -12.641 3.538 1.00 98.19 95 GLU A O 1
ATOM 759 N N . GLU A 1 96 ? -9.070 -14.061 3.616 1.00 97.81 96 GLU A N 1
ATOM 760 C CA . GLU A 1 96 ? -8.280 -15.269 3.385 1.00 97.81 96 GLU A CA 1
ATOM 761 C C . GLU A 1 96 ? -7.512 -15.204 2.061 1.00 97.81 96 GLU A C 1
ATOM 763 O O . GLU A 1 96 ? -6.313 -15.481 2.038 1.00 97.81 96 GLU A O 1
ATOM 768 N N . LYS A 1 97 ? -8.168 -14.755 0.981 1.00 96.31 97 LYS A N 1
ATOM 769 C CA . LYS A 1 97 ? -7.516 -14.576 -0.321 1.00 96.31 97 LYS A CA 1
ATOM 770 C C . LYS A 1 97 ? -6.428 -13.507 -0.266 1.00 96.31 97 LYS A C 1
ATOM 772 O O . LYS A 1 97 ? -5.347 -13.745 -0.784 1.00 96.31 97 LYS A O 1
ATOM 777 N N . LEU A 1 98 ? -6.674 -12.366 0.384 1.00 96.44 98 LEU A N 1
ATOM 778 C CA . LEU A 1 98 ? -5.649 -11.328 0.551 1.00 96.44 98 LEU A CA 1
ATOM 779 C C . LEU A 1 98 ? -4.435 -11.838 1.328 1.00 96.44 98 LEU A C 1
ATOM 781 O O . LEU A 1 98 ? -3.312 -11.450 1.028 1.00 96.44 98 LEU A O 1
ATOM 785 N N . ARG A 1 99 ? -4.651 -12.700 2.324 1.00 96.88 99 ARG A N 1
ATOM 786 C CA . ARG A 1 99 ? -3.569 -13.246 3.143 1.00 96.88 99 ARG A CA 1
ATOM 787 C C . ARG A 1 99 ? -2.762 -14.300 2.399 1.00 96.88 99 ARG A C 1
ATOM 789 O O . ARG A 1 99 ? -1.540 -14.241 2.444 1.00 96.88 99 ARG A O 1
ATOM 796 N N . TRP A 1 100 ? -3.422 -15.265 1.769 1.00 93.38 100 TRP A N 1
ATOM 797 C CA . TRP A 1 100 ? -2.775 -16.503 1.319 1.00 93.38 100 TRP A CA 1
ATOM 798 C C . TRP A 1 100 ? -2.607 -16.628 -0.192 1.00 93.38 100 TRP A C 1
ATOM 800 O O . TRP A 1 100 ? -1.830 -17.466 -0.639 1.00 93.38 100 TRP A O 1
ATOM 810 N N . ASN A 1 101 ? -3.302 -15.815 -0.987 1.00 91.75 101 ASN A N 1
ATOM 811 C CA . ASN A 1 101 ? -3.140 -15.803 -2.434 1.00 91.75 101 ASN A CA 1
ATOM 812 C C . ASN A 1 101 ? -2.332 -14.566 -2.842 1.00 91.75 101 ASN A C 1
ATOM 814 O O . ASN A 1 101 ? -2.867 -13.459 -2.927 1.00 91.75 101 ASN A O 1
ATOM 818 N N . ASP A 1 102 ? -1.042 -14.773 -3.115 1.00 88.06 102 ASP A N 1
ATOM 819 C CA . ASP A 1 102 ? -0.119 -13.700 -3.495 1.00 88.06 102 ASP A CA 1
ATOM 820 C C . ASP A 1 102 ? -0.612 -12.933 -4.730 1.00 88.06 102 ASP A C 1
ATOM 822 O O . ASP A 1 102 ? -0.565 -11.706 -4.742 1.00 88.06 102 ASP A O 1
ATOM 826 N N . CYS A 1 103 ? -1.191 -13.610 -5.723 1.00 90.06 103 CYS A N 1
ATOM 827 C CA . CYS A 1 103 ? -1.739 -12.945 -6.903 1.00 90.06 103 CYS A CA 1
ATOM 828 C C . CYS A 1 103 ? -2.916 -12.026 -6.571 1.00 90.06 103 CYS A C 1
ATOM 830 O O . CYS A 1 103 ? -2.984 -10.913 -7.089 1.00 90.06 103 CYS A O 1
ATOM 832 N N . ILE A 1 104 ? -3.811 -12.437 -5.669 1.00 93.56 104 ILE A N 1
ATOM 833 C CA . ILE A 1 104 ? -4.895 -11.568 -5.193 1.00 93.56 104 ILE A CA 1
ATOM 834 C C . ILE A 1 104 ? -4.339 -10.417 -4.353 1.00 93.56 104 ILE A C 1
ATOM 836 O O . ILE A 1 104 ? -4.784 -9.286 -4.527 1.00 93.56 104 ILE A O 1
ATOM 840 N N . SER A 1 105 ? -3.348 -10.660 -3.491 1.00 93.44 105 SER A N 1
ATOM 841 C CA . SER A 1 105 ? -2.692 -9.594 -2.724 1.00 93.44 105 SER A CA 1
ATOM 842 C C . SER A 1 105 ? -2.049 -8.550 -3.645 1.00 93.44 105 SER A C 1
ATOM 844 O O . SER A 1 105 ? -2.194 -7.352 -3.406 1.00 93.44 105 SER A O 1
ATOM 846 N N . ILE A 1 106 ? -1.361 -8.991 -4.697 1.00 92.38 106 ILE A N 1
ATOM 847 C CA . ILE A 1 106 ? -0.689 -8.129 -5.675 1.00 92.38 106 ILE A CA 1
ATOM 848 C C . ILE A 1 106 ? -1.719 -7.390 -6.535 1.00 92.38 106 ILE A C 1
ATOM 850 O O . ILE A 1 106 ? -1.621 -6.175 -6.688 1.00 92.38 106 ILE A O 1
ATOM 854 N N . SER A 1 107 ? -2.744 -8.083 -7.034 1.00 94.44 107 SER A N 1
ATOM 855 C CA . SER A 1 107 ? -3.843 -7.478 -7.797 1.00 94.44 107 SER A CA 1
ATOM 856 C C . SER A 1 107 ? -4.574 -6.412 -6.980 1.00 94.44 107 SER A C 1
ATOM 858 O O . SER A 1 107 ? -4.830 -5.320 -7.480 1.00 94.44 107 SER A O 1
ATOM 860 N N . ALA A 1 108 ? -4.858 -6.691 -5.705 1.00 95.81 108 ALA A N 1
ATOM 861 C CA . ALA A 1 108 ? -5.456 -5.720 -4.796 1.00 95.81 108 ALA A CA 1
ATOM 862 C C . ALA A 1 108 ? -4.536 -4.510 -4.579 1.00 95.81 108 ALA A C 1
ATOM 864 O O . ALA A 1 108 ? -5.019 -3.380 -4.566 1.00 95.81 108 ALA A O 1
ATOM 865 N N . SER A 1 109 ? -3.220 -4.720 -4.465 1.00 95.50 109 SER A N 1
ATOM 866 C CA . SER A 1 109 ? -2.253 -3.620 -4.351 1.00 95.50 109 SER A CA 1
ATOM 867 C C . SER A 1 109 ? -2.225 -2.742 -5.597 1.00 95.50 109 SER A C 1
ATOM 869 O O . SER A 1 109 ? -2.299 -1.524 -5.480 1.00 95.50 109 SER A O 1
ATOM 871 N N . ALA A 1 110 ? -2.223 -3.343 -6.788 1.00 95.50 110 ALA A N 1
ATOM 872 C CA . ALA A 1 110 ? -2.240 -2.621 -8.051 1.00 95.50 110 ALA A CA 1
ATOM 873 C C . ALA A 1 110 ? -3.527 -1.800 -8.201 1.00 95.50 110 ALA A C 1
ATOM 875 O O . ALA A 1 110 ? -3.466 -0.598 -8.456 1.00 95.50 110 ALA A O 1
ATOM 876 N N . PHE A 1 111 ? -4.686 -2.411 -7.934 1.00 96.44 111 PHE A N 1
ATOM 877 C CA . PHE A 1 111 ? -5.959 -1.695 -7.891 1.00 96.44 111 PHE A CA 1
ATOM 878 C C . PHE A 1 111 ? -5.907 -0.495 -6.937 1.00 96.44 111 PHE A C 1
ATOM 880 O O . PHE A 1 111 ? -6.261 0.615 -7.324 1.00 96.44 111 PHE A O 1
ATOM 887 N N . MET A 1 112 ? -5.438 -0.701 -5.703 1.00 97.00 112 MET A N 1
ATOM 888 C CA . MET A 1 112 ? -5.394 0.353 -4.691 1.00 97.00 112 MET A CA 1
ATOM 889 C C . MET A 1 112 ? -4.400 1.464 -5.030 1.00 97.00 112 MET A C 1
ATOM 891 O O . MET A 1 112 ? -4.702 2.625 -4.781 1.00 97.00 112 MET A O 1
ATOM 895 N N . ILE A 1 113 ? -3.240 1.141 -5.609 1.00 97.25 113 ILE A N 1
ATOM 896 C CA . ILE A 1 113 ? -2.274 2.142 -6.080 1.00 97.25 113 ILE A CA 1
ATOM 897 C C . ILE A 1 113 ? -2.926 3.023 -7.145 1.00 97.25 113 ILE A C 1
ATOM 899 O O . ILE A 1 113 ? -2.865 4.243 -7.025 1.00 97.25 113 ILE A O 1
ATOM 903 N N . ARG A 1 114 ? -3.589 2.427 -8.148 1.00 96.56 114 ARG A N 1
ATOM 904 C CA . ARG A 1 114 ? -4.286 3.185 -9.199 1.00 96.56 114 ARG A CA 1
ATOM 905 C C . ARG A 1 114 ? -5.412 4.037 -8.621 1.00 96.56 114 ARG A C 1
ATOM 907 O O . ARG A 1 114 ? -5.425 5.244 -8.832 1.00 96.56 114 ARG A O 1
ATOM 914 N N . TYR A 1 115 ? -6.300 3.421 -7.844 1.00 95.69 115 TYR A N 1
ATOM 915 C CA . TYR A 1 115 ? -7.435 4.093 -7.213 1.00 95.69 115 TYR A CA 1
ATOM 916 C C . TYR A 1 115 ? -6.990 5.286 -6.355 1.00 95.69 115 TYR A C 1
ATOM 918 O O . TYR A 1 115 ? -7.533 6.386 -6.468 1.00 95.69 115 TYR A O 1
ATOM 926 N N . SER A 1 116 ? -5.977 5.095 -5.507 1.00 96.25 116 SER A N 1
ATOM 927 C CA . SER A 1 116 ? -5.470 6.165 -4.652 1.00 96.25 116 SER A CA 1
ATOM 928 C C . SER A 1 116 ? -4.707 7.226 -5.449 1.00 96.25 116 SER A C 1
ATOM 930 O O . SER A 1 116 ? -4.869 8.410 -5.165 1.00 96.25 116 SER A O 1
ATOM 932 N N . ALA A 1 117 ? -3.940 6.853 -6.477 1.00 96.50 117 ALA A N 1
ATOM 933 C CA . ALA A 1 117 ? -3.267 7.816 -7.346 1.00 96.50 117 ALA A CA 1
ATOM 934 C C . ALA A 1 117 ? -4.270 8.721 -8.078 1.00 96.50 117 ALA A C 1
ATOM 936 O O . ALA A 1 117 ? -4.104 9.940 -8.071 1.00 96.50 117 ALA A O 1
ATOM 937 N N . GLU A 1 118 ? -5.342 8.150 -8.635 1.00 96.25 118 GLU A N 1
ATOM 938 C CA . GLU A 1 118 ? -6.431 8.906 -9.267 1.00 96.25 118 GLU A CA 1
ATOM 939 C C . GLU A 1 118 ? -7.043 9.911 -8.280 1.00 96.25 118 GLU A C 1
ATOM 941 O O . GLU A 1 118 ? -7.150 11.097 -8.590 1.00 96.25 118 GLU A O 1
ATOM 946 N N . LYS A 1 119 ? -7.342 9.474 -7.050 1.00 96.25 119 LYS A N 1
ATOM 947 C CA . LYS A 1 119 ? -7.852 10.349 -5.981 1.00 96.25 119 LYS A CA 1
ATOM 948 C C . LYS A 1 119 ? -6.865 11.439 -5.571 1.00 96.25 119 LYS A C 1
ATOM 950 O O . LYS A 1 119 ? -7.265 12.561 -5.271 1.00 96.25 119 LYS A O 1
ATOM 955 N N . TRP A 1 120 ? -5.574 11.128 -5.539 1.00 97.19 120 TRP A N 1
ATOM 956 C CA . TRP A 1 120 ? -4.540 12.094 -5.185 1.00 97.19 120 TRP A CA 1
ATOM 957 C C . TRP A 1 120 ? -4.442 13.201 -6.244 1.00 97.19 120 TRP A C 1
ATOM 959 O O . TRP A 1 120 ? -4.379 14.384 -5.897 1.00 97.19 120 TRP A O 1
ATOM 969 N N . LEU A 1 121 ? -4.519 12.829 -7.525 1.00 96.88 121 LEU A N 1
ATOM 970 C CA . LEU A 1 121 ? -4.464 13.742 -8.670 1.00 96.88 121 LEU A CA 1
ATOM 971 C C . LEU A 1 121 ? -5.667 14.693 -8.770 1.00 96.88 121 LEU A C 1
ATOM 973 O O . LEU A 1 121 ? -5.551 15.726 -9.423 1.00 96.88 121 LEU A O 1
ATOM 977 N N . GLU A 1 122 ? -6.786 14.423 -8.087 1.00 97.06 122 GLU A N 1
ATOM 978 C CA . GLU A 1 122 ? -7.926 15.356 -8.023 1.00 97.06 122 GLU A CA 1
ATOM 979 C C . GLU A 1 122 ? -7.535 16.720 -7.422 1.00 97.06 122 GLU A C 1
ATOM 981 O O . GLU A 1 122 ? -8.125 17.740 -7.773 1.00 97.06 122 GLU A O 1
ATOM 986 N N . ASN A 1 123 ? -6.532 16.755 -6.536 1.00 95.56 123 ASN A N 1
ATOM 987 C CA . ASN A 1 123 ? -6.134 17.964 -5.800 1.00 95.56 123 ASN A CA 1
ATOM 988 C C . ASN A 1 123 ? -4.651 18.331 -5.956 1.00 95.56 123 ASN A C 1
ATOM 990 O O . ASN A 1 123 ? -4.180 19.277 -5.325 1.00 95.56 123 ASN A O 1
ATOM 994 N N . HIS A 1 124 ? -3.902 17.594 -6.777 1.00 96.06 124 HIS A N 1
ATOM 995 C CA . HIS A 1 124 ? -2.457 17.756 -6.901 1.00 96.06 124 HIS A CA 1
ATOM 996 C C . HIS A 1 124 ? -1.997 17.666 -8.356 1.00 96.06 124 HIS A C 1
ATOM 998 O O . HIS A 1 124 ? -2.721 17.225 -9.245 1.00 96.06 124 HIS A O 1
ATOM 1004 N N . ARG A 1 125 ? -0.757 18.090 -8.605 1.00 95.25 125 ARG A N 1
ATOM 1005 C CA . ARG A 1 125 ? -0.099 17.994 -9.911 1.00 95.25 125 ARG A CA 1
ATOM 1006 C C . ARG A 1 125 ? 1.260 17.336 -9.740 1.00 95.25 125 ARG A C 1
ATOM 1008 O O . ARG A 1 125 ? 1.933 17.568 -8.743 1.00 95.25 125 ARG A O 1
ATOM 1015 N N . LEU A 1 126 ? 1.670 16.554 -10.733 1.00 96.25 126 LEU A N 1
ATOM 1016 C CA . LEU A 1 126 ? 3.007 15.972 -10.788 1.00 96.25 126 LEU A CA 1
ATOM 1017 C C . LEU A 1 126 ? 3.984 17.014 -11.339 1.00 96.25 126 LEU A C 1
ATOM 1019 O O . LEU A 1 126 ? 4.117 17.150 -12.554 1.00 96.25 126 LEU A O 1
ATOM 1023 N N . THR A 1 127 ? 4.635 17.779 -10.462 1.00 96.75 127 THR A N 1
ATOM 1024 C CA . THR A 1 127 ? 5.651 18.770 -10.866 1.00 96.75 127 THR A CA 1
ATOM 1025 C C . THR A 1 127 ? 7.068 18.331 -10.507 1.00 96.75 127 THR A C 1
ATOM 1027 O O . THR A 1 127 ? 8.037 18.931 -10.972 1.00 96.75 127 THR A O 1
ATOM 1030 N N . SER A 1 128 ? 7.206 17.256 -9.728 1.00 96.94 128 SER A N 1
ATOM 1031 C CA . SER A 1 128 ? 8.485 16.717 -9.282 1.00 96.94 128 SER A CA 1
ATOM 1032 C C . SER A 1 128 ? 8.465 15.192 -9.113 1.00 96.94 128 SER A C 1
ATOM 1034 O O . SER A 1 128 ? 7.414 14.551 -9.051 1.00 96.94 128 SER A O 1
ATOM 1036 N N . VAL A 1 129 ? 9.655 14.597 -8.980 1.00 95.88 129 VAL A N 1
ATOM 1037 C CA . VAL A 1 129 ? 9.810 13.184 -8.580 1.00 95.88 129 VAL A CA 1
ATOM 1038 C C . VAL A 1 129 ? 9.229 12.945 -7.182 1.00 95.88 129 VAL A C 1
ATOM 1040 O O . VAL A 1 129 ? 8.691 11.877 -6.897 1.00 95.88 129 VAL A O 1
ATOM 1043 N N . ASP A 1 130 ? 9.290 13.947 -6.309 1.00 97.06 130 ASP A N 1
ATOM 1044 C CA . ASP A 1 130 ? 8.727 13.874 -4.965 1.00 97.06 130 ASP A CA 1
ATOM 1045 C C . ASP A 1 130 ? 7.205 13.728 -4.996 1.00 97.06 130 ASP A C 1
ATOM 1047 O O . ASP A 1 130 ? 6.663 12.906 -4.256 1.00 97.06 130 ASP A O 1
ATOM 1051 N N . ASP A 1 131 ? 6.534 14.447 -5.895 1.00 97.44 131 ASP A N 1
ATOM 1052 C CA . ASP A 1 131 ? 5.095 14.308 -6.126 1.00 97.44 131 ASP A CA 1
ATOM 1053 C C . ASP A 1 131 ? 4.736 12.922 -6.647 1.00 97.44 131 ASP A C 1
ATOM 1055 O O . ASP A 1 131 ? 3.738 12.348 -6.223 1.00 97.44 131 ASP A O 1
ATOM 1059 N N . TRP A 1 132 ? 5.574 12.338 -7.507 1.00 97.50 132 TRP A N 1
ATOM 1060 C CA . TRP A 1 132 ? 5.365 10.975 -7.996 1.00 97.50 132 TRP A CA 1
ATOM 1061 C C . TRP A 1 132 ? 5.385 9.949 -6.854 1.00 97.50 132 TRP A C 1
ATOM 1063 O O . TRP A 1 132 ? 4.495 9.102 -6.756 1.00 97.50 132 TRP A O 1
ATOM 1073 N N . PHE A 1 133 ? 6.339 10.063 -5.926 1.00 98.31 133 PHE A N 1
ATOM 1074 C CA . PHE A 1 133 ? 6.372 9.196 -4.746 1.00 98.31 133 PHE A CA 1
ATOM 1075 C C . PHE A 1 133 ? 5.227 9.475 -3.767 1.00 98.31 133 PHE A C 1
ATOM 1077 O O . PHE A 1 133 ? 4.697 8.526 -3.194 1.00 98.31 133 PHE A O 1
ATOM 1084 N N . ARG A 1 134 ? 4.813 10.736 -3.585 1.00 98.25 134 ARG A N 1
ATOM 1085 C CA . ARG A 1 134 ? 3.641 11.099 -2.761 1.00 98.25 134 ARG A CA 1
ATOM 1086 C C . ARG A 1 134 ? 2.339 10.5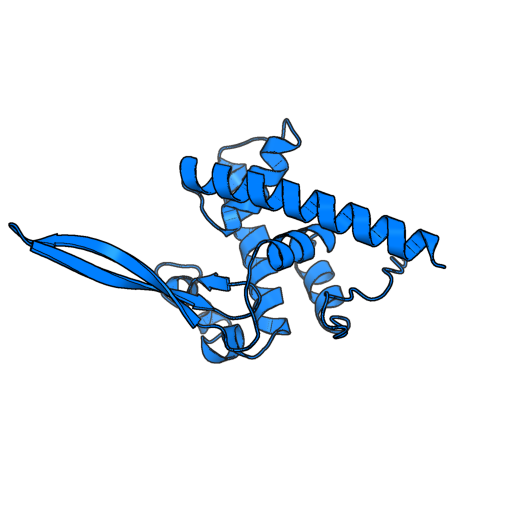50 -3.349 1.00 98.25 134 ARG A C 1
ATOM 1088 O O . ARG A 1 134 ? 1.499 10.029 -2.613 1.00 98.25 134 ARG A O 1
ATOM 1095 N N . MET A 1 135 ? 2.208 10.594 -4.673 1.00 98.00 135 MET A N 1
ATOM 1096 C CA . MET A 1 135 ? 1.096 10.000 -5.406 1.00 98.00 135 MET A CA 1
ATOM 1097 C C . MET A 1 135 ? 1.042 8.489 -5.173 1.00 98.00 135 MET A C 1
ATOM 1099 O O . MET A 1 135 ? -0.013 7.983 -4.813 1.00 98.00 135 MET A O 1
ATOM 1103 N N . ILE A 1 136 ? 2.154 7.757 -5.286 1.00 97.88 136 ILE A N 1
ATOM 1104 C CA . ILE A 1 136 ? 2.166 6.312 -4.982 1.00 97.88 136 ILE A CA 1
ATOM 1105 C C . ILE A 1 136 ? 1.899 6.070 -3.491 1.00 97.88 136 ILE A C 1
ATOM 1107 O O . ILE A 1 136 ? 1.118 5.191 -3.140 1.00 97.88 136 ILE A O 1
ATOM 1111 N N . ALA A 1 137 ? 2.477 6.882 -2.602 1.00 97.81 137 ALA A N 1
ATOM 1112 C CA . ALA A 1 137 ? 2.290 6.775 -1.155 1.00 97.81 137 ALA A CA 1
ATOM 1113 C C . ALA A 1 137 ? 0.839 6.986 -0.696 1.00 97.81 137 ALA A C 1
ATOM 1115 O O . ALA A 1 137 ? 0.483 6.585 0.414 1.00 97.81 137 ALA A O 1
ATOM 1116 N N . SER A 1 138 ? -0.014 7.561 -1.549 1.00 97.06 138 SER A N 1
ATOM 1117 C CA . SER A 1 138 ? -1.451 7.681 -1.294 1.00 97.06 138 SER A CA 1
ATOM 1118 C C . SER A 1 138 ? -2.146 6.321 -1.140 1.00 97.06 138 SER A C 1
ATOM 1120 O O . SER A 1 138 ? -3.171 6.237 -0.464 1.00 97.06 138 SER A O 1
ATOM 1122 N N . TYR A 1 139 ? -1.550 5.251 -1.685 1.00 95.19 139 TYR A N 1
ATOM 1123 C CA . TYR A 1 139 ? -1.898 3.857 -1.400 1.00 95.19 139 TYR A CA 1
ATOM 1124 C C . TYR A 1 139 ? -1.931 3.570 0.108 1.00 95.19 139 TYR A C 1
ATOM 1126 O O . TYR A 1 139 ? -2.893 2.994 0.609 1.00 95.19 139 TYR A O 1
ATOM 1134 N N . ASN A 1 140 ? -0.888 3.995 0.829 1.00 95.50 140 ASN A N 1
ATOM 1135 C CA . ASN A 1 140 ? -0.739 3.744 2.259 1.00 95.50 140 ASN A CA 1
ATOM 1136 C C . ASN A 1 140 ? -1.525 4.766 3.093 1.00 95.50 140 ASN A C 1
ATOM 1138 O O . ASN A 1 140 ? -2.214 4.410 4.049 1.00 95.50 140 ASN A O 1
ATOM 1142 N N . SER A 1 141 ? -1.436 6.052 2.738 1.00 94.50 141 SER A N 1
ATOM 1143 C CA . SER A 1 141 ? -2.193 7.103 3.416 1.00 94.50 141 SER A CA 1
ATOM 1144 C C . SER A 1 141 ? -2.334 8.365 2.572 1.00 94.50 141 SER A C 1
ATOM 1146 O O . SER A 1 141 ? -1.364 8.873 2.015 1.00 94.50 141 SER A O 1
ATOM 1148 N N . MET A 1 142 ? -3.538 8.939 2.575 1.00 94.50 142 MET A N 1
ATOM 1149 C CA . MET A 1 142 ? -3.822 10.282 2.047 1.00 94.50 142 MET A CA 1
ATOM 1150 C C . MET A 1 142 ? -3.485 11.404 3.040 1.00 94.50 142 MET A C 1
ATOM 1152 O O . MET A 1 142 ? -3.474 12.576 2.681 1.00 94.50 142 MET A O 1
ATOM 1156 N N . THR A 1 143 ? -3.240 11.076 4.312 1.00 95.31 143 THR A N 1
ATOM 1157 C CA . THR A 1 143 ? -2.932 12.093 5.326 1.00 95.31 143 THR A CA 1
ATOM 1158 C C . THR A 1 143 ? -1.512 12.622 5.097 1.00 95.31 143 THR A C 1
ATOM 1160 O O . THR A 1 143 ? -0.586 11.810 5.177 1.00 95.31 143 THR A O 1
ATOM 1163 N N . PRO A 1 144 ? -1.297 13.942 4.898 1.00 95.75 144 PRO A N 1
ATOM 1164 C CA . PRO A 1 144 ? -0.020 14.485 4.420 1.00 95.75 144 PRO A CA 1
ATOM 1165 C C . PRO A 1 144 ? 1.207 13.983 5.188 1.00 95.75 144 PRO A C 1
ATOM 1167 O O . PRO A 1 144 ? 2.126 13.431 4.596 1.00 95.75 144 PRO A O 1
ATOM 1170 N N . LYS A 1 145 ? 1.174 14.051 6.524 1.00 97.25 145 LYS A N 1
ATOM 1171 C CA . LYS A 1 145 ? 2.280 13.597 7.380 1.00 97.25 145 LYS A CA 1
ATOM 1172 C C . LYS A 1 145 ? 2.653 12.123 7.161 1.00 97.25 145 LYS A C 1
ATOM 1174 O O . LYS A 1 145 ? 3.832 11.791 7.116 1.00 97.25 145 LYS A O 1
ATOM 1179 N N . TYR A 1 146 ? 1.670 11.227 7.081 1.00 96.31 146 TYR A N 1
ATOM 1180 C CA . TYR A 1 146 ? 1.932 9.791 6.919 1.00 96.31 146 TYR A CA 1
ATOM 1181 C C . TYR A 1 146 ? 2.310 9.449 5.478 1.00 96.31 146 TYR A C 1
ATOM 1183 O O . TYR A 1 146 ? 3.182 8.610 5.260 1.00 96.31 146 TYR A O 1
ATOM 1191 N N . ASN A 1 147 ? 1.707 10.148 4.514 1.00 98.06 147 ASN A N 1
ATOM 1192 C CA . ASN A 1 147 ? 2.054 10.054 3.104 1.00 98.06 147 ASN A CA 1
ATOM 1193 C C . ASN A 1 147 ? 3.531 10.393 2.871 1.00 98.06 147 ASN A C 1
ATOM 1195 O O . ASN A 1 147 ? 4.245 9.602 2.270 1.00 98.06 147 ASN A O 1
ATOM 1199 N N . GLU A 1 148 ? 4.012 11.515 3.410 1.00 98.00 148 GLU A N 1
ATOM 1200 C CA . GLU A 1 148 ? 5.402 11.955 3.244 1.00 98.00 148 GLU A CA 1
ATOM 1201 C C . GLU A 1 148 ? 6.406 10.955 3.832 1.00 98.00 148 GLU A C 1
ATOM 1203 O O . GLU A 1 148 ? 7.412 10.636 3.195 1.00 98.00 148 GLU A O 1
ATOM 1208 N N . ILE A 1 149 ? 6.108 10.406 5.015 1.00 97.94 149 ILE A N 1
ATOM 1209 C CA . ILE A 1 149 ? 6.935 9.370 5.650 1.00 97.94 149 ILE A CA 1
ATOM 1210 C C . ILE A 1 149 ? 7.000 8.121 4.765 1.00 97.94 149 ILE A C 1
ATOM 1212 O O . ILE A 1 149 ? 8.075 7.557 4.553 1.00 97.94 149 ILE A O 1
ATOM 1216 N N . TYR A 1 150 ? 5.861 7.679 4.234 1.00 97.88 150 TYR A N 1
ATOM 1217 C CA . TYR A 1 150 ? 5.820 6.502 3.374 1.00 97.88 150 TYR A CA 1
ATOM 1218 C C . TYR A 1 150 ? 6.479 6.762 2.009 1.00 97.88 150 TYR A C 1
ATOM 1220 O O . TYR A 1 150 ? 7.225 5.917 1.521 1.00 97.88 150 TYR A O 1
ATOM 1228 N N . ALA A 1 151 ? 6.308 7.952 1.430 1.00 98.44 151 ALA A N 1
ATOM 1229 C CA . ALA A 1 151 ? 6.965 8.373 0.194 1.00 98.44 151 ALA A CA 1
ATOM 1230 C C . ALA A 1 151 ? 8.496 8.350 0.321 1.00 98.44 151 ALA A C 1
ATOM 1232 O O . ALA A 1 151 ? 9.182 7.897 -0.594 1.00 98.44 151 ALA A O 1
ATOM 1233 N N . ALA A 1 152 ? 9.044 8.777 1.463 1.00 98.31 152 ALA A N 1
ATOM 1234 C CA . ALA A 1 152 ? 10.478 8.672 1.731 1.00 98.31 152 ALA A CA 1
ATOM 1235 C C . ALA A 1 152 ? 10.954 7.207 1.743 1.00 98.31 152 ALA A C 1
ATOM 1237 O O . ALA A 1 152 ? 11.958 6.880 1.111 1.00 98.31 152 ALA A O 1
ATOM 1238 N N . ARG A 1 153 ? 10.189 6.301 2.368 1.00 98.12 153 ARG A N 1
ATOM 1239 C CA . ARG A 1 153 ? 10.495 4.860 2.352 1.00 98.12 153 ARG A CA 1
ATOM 1240 C C . ARG A 1 153 ? 10.423 4.267 0.942 1.00 98.12 153 ARG A C 1
ATOM 1242 O O . ARG A 1 153 ? 11.298 3.487 0.572 1.00 98.12 153 ARG A O 1
ATOM 1249 N N . LEU A 1 154 ? 9.430 4.661 0.140 1.00 98.00 154 LEU A N 1
ATOM 1250 C CA . LEU A 1 154 ? 9.328 4.234 -1.259 1.00 98.00 154 LEU A CA 1
ATOM 1251 C C . LEU A 1 154 ? 10.556 4.664 -2.069 1.00 98.00 154 LEU A C 1
ATOM 1253 O O . LEU A 1 154 ? 11.076 3.857 -2.836 1.00 98.00 154 LEU A O 1
ATOM 1257 N N . LYS A 1 155 ? 11.060 5.893 -1.880 1.00 98.19 155 LYS A N 1
ATOM 1258 C CA . LYS A 1 155 ? 12.289 6.367 -2.545 1.00 98.19 155 LYS A CA 1
ATOM 1259 C C . LYS A 1 155 ? 13.482 5.467 -2.239 1.00 98.19 155 LYS A C 1
ATOM 1261 O O . LYS A 1 155 ? 14.216 5.084 -3.150 1.00 98.19 155 LYS A O 1
ATOM 1266 N N . GLU A 1 156 ? 13.663 5.098 -0.973 1.00 97.56 156 GLU A N 1
ATOM 1267 C CA . GLU A 1 156 ? 14.744 4.200 -0.558 1.00 97.56 156 GLU A CA 1
ATOM 1268 C C . GLU A 1 156 ? 14.602 2.803 -1.174 1.00 97.56 156 GLU A C 1
ATOM 1270 O O . GLU A 1 156 ? 15.577 2.241 -1.680 1.00 97.56 156 GLU A O 1
ATOM 1275 N N . SER A 1 157 ? 13.394 2.236 -1.152 1.00 95.94 157 SER A N 1
ATOM 1276 C CA . SER A 1 157 ? 13.110 0.931 -1.757 1.00 95.94 157 SER A CA 1
ATOM 1277 C C . SER A 1 157 ? 13.314 0.944 -3.269 1.00 95.94 157 SER A C 1
ATOM 1279 O O . SER A 1 157 ? 13.921 0.016 -3.804 1.00 95.94 157 SER A O 1
ATOM 1281 N N . TYR A 1 158 ? 12.895 2.012 -3.949 1.00 95.94 158 TYR A N 1
ATOM 1282 C CA . TYR A 1 158 ? 13.083 2.178 -5.388 1.00 95.94 158 TYR A CA 1
ATOM 1283 C C . TYR A 1 158 ? 14.570 2.251 -5.743 1.00 95.94 158 TYR A C 1
ATOM 1285 O O . TYR A 1 158 ? 15.033 1.541 -6.631 1.00 95.94 158 TYR A O 1
ATOM 1293 N N . ALA A 1 159 ? 15.365 3.027 -4.999 1.00 95.81 159 ALA A N 1
ATOM 1294 C CA . ALA A 1 159 ? 16.813 3.085 -5.205 1.00 95.81 159 ALA A CA 1
ATOM 1295 C C . ALA A 1 159 ? 17.484 1.708 -5.023 1.00 95.81 159 ALA A C 1
ATOM 1297 O O . ALA A 1 159 ? 18.354 1.322 -5.811 1.00 95.81 159 ALA A O 1
ATOM 1298 N N . LYS A 1 160 ? 17.049 0.930 -4.020 1.00 93.44 160 LYS A N 1
ATOM 1299 C CA . LYS A 1 160 ? 17.516 -0.452 -3.809 1.00 93.44 160 LYS A CA 1
ATOM 1300 C C . LYS A 1 160 ? 17.123 -1.363 -4.973 1.00 93.44 160 LYS A C 1
ATOM 1302 O O . LYS A 1 160 ? 17.971 -2.125 -5.438 1.00 93.44 160 LYS A O 1
ATOM 1307 N N . LEU A 1 161 ? 15.881 -1.276 -5.455 1.00 90.38 161 LEU A N 1
ATOM 1308 C CA . LEU A 1 161 ? 15.394 -2.035 -6.610 1.00 90.38 161 LEU A CA 1
ATOM 1309 C C . LEU A 1 161 ? 16.238 -1.740 -7.856 1.00 90.38 161 LEU A C 1
ATOM 1311 O O . LEU A 1 161 ? 16.782 -2.662 -8.461 1.00 90.38 161 LEU A O 1
ATOM 1315 N N . GLN A 1 162 ? 16.442 -0.460 -8.171 1.00 91.31 162 GLN A N 1
ATOM 1316 C CA . GLN A 1 162 ? 17.253 -0.018 -9.307 1.00 91.31 162 GLN A CA 1
ATOM 1317 C C . GLN A 1 162 ? 18.692 -0.546 -9.234 1.00 91.31 162 GLN A C 1
ATOM 1319 O O . GLN A 1 162 ? 19.247 -1.008 -10.232 1.00 91.31 162 GLN A O 1
ATOM 1324 N N . SER A 1 163 ? 19.301 -0.529 -8.045 1.00 90.25 163 SER A N 1
ATOM 1325 C CA . SER A 1 163 ? 20.637 -1.099 -7.833 1.00 90.25 163 SER A CA 1
ATOM 1326 C C . SER A 1 163 ? 20.671 -2.606 -8.116 1.00 90.25 163 SER A C 1
ATOM 1328 O O . SER A 1 163 ? 21.548 -3.079 -8.842 1.00 90.25 163 SER A O 1
ATOM 1330 N N . ARG A 1 164 ? 19.682 -3.364 -7.619 1.00 87.00 164 ARG A N 1
ATOM 1331 C CA . ARG A 1 164 ? 19.573 -4.813 -7.864 1.00 87.00 164 ARG A CA 1
ATOM 1332 C C . ARG A 1 164 ? 19.383 -5.135 -9.342 1.00 87.00 164 ARG A C 1
ATOM 1334 O O . ARG A 1 164 ? 20.052 -6.029 -9.851 1.00 87.00 164 ARG A O 1
ATOM 1341 N N . MET A 1 165 ? 18.524 -4.389 -10.035 1.00 83.31 165 MET A N 1
ATOM 1342 C CA . MET A 1 165 ? 18.283 -4.578 -11.467 1.00 83.31 165 MET A CA 1
ATOM 1343 C C . MET A 1 165 ? 19.557 -4.336 -12.286 1.00 83.31 165 MET A C 1
ATOM 1345 O O . MET A 1 165 ? 19.910 -5.168 -13.119 1.00 83.31 165 MET A O 1
ATOM 1349 N N . LYS A 1 166 ? 20.311 -3.267 -11.991 1.00 84.00 166 LYS A N 1
ATOM 1350 C CA . LYS A 1 166 ? 21.609 -3.000 -12.639 1.00 84.00 166 LYS A CA 1
ATOM 1351 C C . LYS A 1 166 ? 22.614 -4.132 -12.416 1.00 84.00 166 LYS A C 1
ATOM 1353 O O . LYS A 1 166 ? 23.267 -4.563 -13.362 1.00 84.00 166 LYS A O 1
ATOM 1358 N N . GLN A 1 167 ? 22.716 -4.645 -11.189 1.00 80.62 167 GLN A N 1
ATOM 1359 C CA . GLN A 1 167 ? 23.606 -5.768 -10.872 1.00 80.62 167 GLN A CA 1
ATOM 1360 C C . GLN A 1 167 ? 23.191 -7.062 -11.580 1.00 80.62 167 GLN A C 1
ATOM 1362 O O . GLN A 1 167 ? 24.053 -7.813 -12.025 1.00 80.62 167 GLN A O 1
ATOM 1367 N N . ALA A 1 168 ? 21.888 -7.334 -11.688 1.00 73.88 168 ALA A N 1
ATOM 1368 C CA . ALA A 1 168 ? 21.374 -8.519 -12.369 1.00 73.88 168 ALA A CA 1
ATOM 1369 C C . ALA A 1 168 ? 21.659 -8.489 -13.877 1.00 73.88 168 ALA A C 1
ATOM 1371 O O . ALA A 1 168 ? 21.979 -9.524 -14.454 1.00 73.88 168 ALA A O 1
ATOM 1372 N N . VAL A 1 169 ? 21.584 -7.310 -14.504 1.00 75.69 169 VAL A N 1
ATOM 1373 C CA . VAL A 1 169 ? 21.955 -7.120 -15.915 1.00 75.69 169 VAL A CA 1
ATOM 1374 C C . VAL A 1 169 ? 23.462 -7.277 -16.115 1.00 75.69 169 VAL A C 1
ATOM 1376 O O . VAL A 1 169 ? 23.868 -7.953 -17.046 1.00 75.69 169 VAL A O 1
ATOM 1379 N N . ALA A 1 170 ? 24.289 -6.722 -15.226 1.00 72.38 170 ALA A N 1
ATOM 1380 C CA . ALA A 1 170 ? 25.749 -6.802 -15.335 1.00 72.38 170 ALA A CA 1
ATOM 1381 C C . ALA A 1 170 ? 26.334 -8.215 -15.120 1.00 72.38 170 ALA A C 1
ATOM 1383 O O . ALA A 1 170 ? 27.505 -8.440 -15.408 1.00 72.38 170 ALA A O 1
ATOM 1384 N N . LYS A 1 171 ? 25.549 -9.147 -14.565 1.00 62.66 171 LYS A N 1
ATOM 1385 C CA . LYS A 1 171 ? 25.932 -10.556 -14.357 1.00 62.66 171 LYS A CA 1
ATOM 1386 C C . LYS A 1 171 ? 25.538 -11.478 -15.520 1.00 62.66 171 LYS A C 1
ATOM 1388 O O . LYS A 1 171 ? 25.799 -12.676 -15.426 1.00 62.66 171 LYS A O 1
ATOM 1393 N N . LYS A 1 172 ? 24.872 -10.950 -16.548 1.00 54.09 172 LYS A N 1
ATOM 1394 C CA . LYS A 1 172 ? 24.547 -11.661 -17.790 1.00 54.09 172 LYS A CA 1
ATOM 1395 C C . LYS A 1 172 ? 25.586 -11.349 -18.855 1.00 54.09 172 LYS A C 1
ATOM 1397 O O . LYS A 1 172 ? 25.861 -12.274 -19.645 1.00 54.09 172 LYS A O 1
#

InterPro domains:
  IPR008258 Transglycosylase SLT domain 1 [PF01464] (20-141)
  IPR023346 Lysozyme-like domain superfamily [SSF53955] (16-152)

Sequence (172 aa):
MIDFYYPAYFDNAGVPFDHCFADVTRHYEINPEVILTVLMTESGYPGAKVPNKRTRKEGNQTITYVASYDLGRAQINSVHLTSKGVNFPQYGVTEEKLRWNDCISISASAFMIRYSAEKWLENHRLTSVDDWFRMIASYNSMTPKYNEIYAARLKESYAKLQSRMKQAVAKK